Protein AF-A0A8D9ATT3-F1 (afdb_monomer_lite)

pLDDT: mean 71.65, std 16.31, range [31.33, 91.38]

Radius of gyration: 16.21 Å; chains: 1; bounding box: 39×31×44 Å

Sequence (127 aa):
MPNVVEARVEVDNLTRRNGQWVPLGDQALIDFPVLDLEYLSDLTVGTYQVNLASSYIQDKLIRDNDEQFQIDENLEEPGFLRIRVYSRFRNATKHQVFIAYIAHDAENREDHDENVENSRILVGQYY

Secondary structure (DSSP, 8-state):
---HHHHHHHHHTTTTTTS-EEE-BTTS-TTS----HHHHHHHTTSHHHHHHHHHHHHHHHHHHSS---EEEEESSSTTEEEEEEE--SSS-PEEEEEEE---TTTTS--------S---B------

Structure (mmCIF, N/CA/C/O backbone):
data_AF-A0A8D9ATT3-F1
#
_entry.id   AF-A0A8D9ATT3-F1
#
loop_
_atom_site.group_PDB
_atom_site.id
_atom_site.type_symbol
_atom_site.label_atom_id
_atom_site.label_alt_id
_atom_site.label_comp_id
_atom_site.label_asym_id
_atom_site.label_entity_id
_atom_site.label_seq_id
_atom_site.pdbx_PDB_ins_code
_atom_site.Cartn_x
_atom_site.Cartn_y
_atom_site.Cartn_z
_atom_site.occupancy
_atom_site.B_iso_or_equiv
_atom_site.auth_seq_id
_atom_site.auth_comp_id
_atom_site.auth_asym_id
_atom_site.auth_atom_id
_atom_site.pdbx_PDB_model_num
ATOM 1 N N . MET A 1 1 ? 18.818 -4.061 8.400 1.00 52.69 1 MET A N 1
ATOM 2 C CA . MET A 1 1 ? 19.190 -3.685 7.020 1.00 52.69 1 MET A CA 1
ATOM 3 C C . MET A 1 1 ? 18.528 -2.352 6.702 1.00 52.69 1 MET A C 1
ATOM 5 O O . MET A 1 1 ? 17.463 -2.118 7.264 1.00 52.69 1 MET A O 1
ATOM 9 N N . PRO A 1 2 ? 19.144 -1.468 5.902 1.00 78.44 2 PRO A N 1
ATOM 10 C CA . PRO A 1 2 ? 18.505 -0.220 5.493 1.00 78.44 2 PRO A CA 1
ATOM 11 C C . PRO A 1 2 ? 17.279 -0.506 4.614 1.00 78.44 2 PRO A C 1
ATOM 13 O O . PRO A 1 2 ? 17.293 -1.447 3.821 1.00 78.44 2 PRO A O 1
ATOM 16 N N . ASN A 1 3 ? 16.222 0.290 4.772 1.00 86.31 3 ASN A N 1
ATOM 17 C CA . ASN A 1 3 ? 15.022 0.203 3.948 1.00 86.31 3 ASN A CA 1
ATOM 18 C C . ASN A 1 3 ? 15.307 0.816 2.569 1.00 86.31 3 ASN A C 1
ATOM 20 O O . ASN A 1 3 ? 15.252 2.029 2.381 1.00 86.31 3 ASN A O 1
ATOM 24 N N . VAL A 1 4 ? 15.668 -0.034 1.608 1.00 89.31 4 VAL A N 1
ATOM 25 C CA . VAL A 1 4 ? 16.050 0.398 0.254 1.00 89.31 4 VAL A CA 1
ATOM 26 C C . VAL A 1 4 ? 14.873 1.051 -0.479 1.00 89.31 4 VAL A C 1
ATOM 28 O O . VAL A 1 4 ? 15.070 2.021 -1.208 1.00 89.31 4 VAL A O 1
ATOM 31 N N . VAL A 1 5 ? 13.650 0.564 -0.240 1.00 88.69 5 VAL A N 1
ATOM 32 C CA . VAL A 1 5 ? 12.425 1.104 -0.849 1.00 88.69 5 VAL A CA 1
ATOM 33 C C . VAL A 1 5 ? 12.165 2.532 -0.378 1.00 88.69 5 VAL A C 1
ATOM 35 O O . VAL A 1 5 ? 11.871 3.405 -1.188 1.00 88.69 5 VAL A O 1
ATOM 38 N N . GLU A 1 6 ? 12.327 2.799 0.915 1.00 88.50 6 GLU A N 1
ATOM 39 C CA . GLU A 1 6 ? 12.177 4.147 1.474 1.00 88.50 6 GLU A CA 1
ATOM 40 C C . GLU A 1 6 ? 13.186 5.128 0.871 1.00 88.50 6 GLU A C 1
ATOM 42 O O . GLU A 1 6 ? 12.788 6.171 0.356 1.00 88.50 6 GLU A O 1
ATOM 47 N N . ALA A 1 7 ? 14.468 4.752 0.825 1.00 88.06 7 ALA A N 1
ATOM 48 C CA . ALA A 1 7 ? 15.501 5.588 0.215 1.00 88.06 7 ALA A CA 1
ATOM 49 C C . ALA A 1 7 ? 15.185 5.916 -1.257 1.00 88.06 7 ALA A C 1
ATOM 51 O O . ALA A 1 7 ? 15.373 7.049 -1.702 1.00 88.06 7 ALA A O 1
ATOM 52 N N . ARG A 1 8 ? 14.662 4.943 -2.013 1.00 87.31 8 ARG A N 1
ATOM 53 C CA . ARG A 1 8 ? 14.242 5.136 -3.408 1.00 87.31 8 ARG A CA 1
ATOM 54 C C . ARG A 1 8 ? 13.089 6.132 -3.523 1.00 87.31 8 ARG A C 1
ATOM 56 O O . ARG A 1 8 ? 13.168 7.077 -4.305 1.00 87.31 8 ARG A O 1
ATOM 63 N N . VAL A 1 9 ? 12.045 5.946 -2.717 1.00 87.56 9 VAL A N 1
ATOM 64 C CA . VAL A 1 9 ? 10.857 6.813 -2.696 1.00 87.56 9 VAL A CA 1
ATOM 65 C C . VAL A 1 9 ? 11.226 8.268 -2.403 1.00 87.56 9 VAL A C 1
ATOM 67 O O . VAL A 1 9 ? 10.646 9.176 -3.007 1.00 87.56 9 VAL A O 1
ATOM 70 N N . GLU A 1 10 ? 12.189 8.494 -1.510 1.00 88.19 10 GLU A N 1
ATOM 71 C CA . GLU A 1 10 ? 12.687 9.828 -1.169 1.00 88.19 10 GLU A CA 1
ATOM 72 C C . GLU A 1 10 ? 13.475 10.475 -2.313 1.00 88.19 10 GLU A C 1
ATOM 74 O O . GLU A 1 10 ? 13.181 11.613 -2.684 1.00 88.19 10 GLU A O 1
ATOM 79 N N . VAL A 1 11 ? 14.438 9.754 -2.899 1.00 87.81 11 VAL A N 1
ATOM 80 C CA . VAL A 1 11 ? 15.300 10.270 -3.981 1.00 87.81 11 VAL A CA 1
ATOM 81 C C . VAL A 1 11 ? 14.474 10.687 -5.201 1.00 87.81 11 VAL A C 1
ATOM 83 O O . VAL A 1 11 ? 14.677 11.768 -5.757 1.00 87.81 11 VAL A O 1
ATOM 86 N N . ASP A 1 12 ? 13.493 9.872 -5.576 1.00 84.62 12 ASP A N 1
ATOM 87 C CA . ASP A 1 12 ? 12.690 10.085 -6.783 1.00 84.62 12 ASP A CA 1
ATOM 88 C C . ASP A 1 12 ? 11.402 10.891 -6.540 1.00 84.62 12 ASP A C 1
ATOM 90 O O . ASP A 1 12 ? 10.678 11.237 -7.479 1.00 84.62 12 ASP A O 1
ATOM 94 N N . ASN A 1 13 ? 11.098 11.226 -5.282 1.00 83.81 13 ASN A N 1
ATOM 95 C CA . ASN A 1 13 ? 9.871 11.919 -4.877 1.00 83.81 13 ASN A CA 1
ATOM 96 C C . ASN A 1 13 ? 8.574 11.185 -5.298 1.00 83.81 13 ASN A C 1
ATOM 98 O O . ASN A 1 13 ? 7.591 11.809 -5.720 1.00 83.81 13 ASN A O 1
ATOM 102 N N . LEU A 1 14 ? 8.544 9.856 -5.140 1.00 84.12 14 LEU A N 1
ATOM 103 C CA . LEU A 1 14 ? 7.451 8.975 -5.606 1.00 84.12 14 LEU A CA 1
ATOM 104 C C . LEU A 1 14 ? 6.159 9.086 -4.786 1.00 84.12 14 LEU A C 1
ATOM 106 O O . LEU A 1 14 ? 5.103 8.607 -5.203 1.00 84.12 14 LEU A O 1
ATOM 110 N N . THR A 1 15 ? 6.212 9.780 -3.649 1.00 79.06 15 THR A N 1
ATOM 111 C CA . THR A 1 15 ? 5.023 10.177 -2.878 1.00 79.06 15 THR A CA 1
ATOM 112 C C . THR A 1 15 ? 4.135 11.174 -3.631 1.00 79.06 15 THR A C 1
ATOM 114 O O . THR A 1 15 ? 2.937 11.288 -3.352 1.00 79.06 15 THR A O 1
ATOM 117 N N . ARG A 1 16 ? 4.706 11.896 -4.606 1.00 73.50 16 ARG A N 1
ATOM 118 C CA . ARG A 1 16 ? 4.047 12.954 -5.386 1.00 73.50 16 ARG A CA 1
ATOM 119 C C . ARG A 1 16 ? 3.721 12.487 -6.813 1.00 73.50 16 ARG A C 1
ATOM 121 O O . ARG A 1 16 ? 3.724 11.301 -7.120 1.00 73.50 16 ARG A O 1
ATOM 128 N N . ARG A 1 17 ? 3.410 13.440 -7.700 1.00 63.75 17 ARG A N 1
ATOM 129 C CA . ARG A 1 17 ? 2.976 13.218 -9.096 1.00 63.75 17 ARG A CA 1
ATOM 130 C C . ARG A 1 17 ? 4.033 12.595 -10.022 1.00 63.75 17 ARG A C 1
ATOM 132 O O . ARG A 1 17 ? 3.722 12.378 -11.184 1.00 63.75 17 ARG A O 1
ATOM 139 N N . ASN A 1 18 ? 5.250 12.346 -9.540 1.00 64.62 18 ASN A N 1
ATOM 140 C CA . ASN A 1 18 ? 6.353 11.886 -10.385 1.00 64.62 18 ASN A CA 1
ATOM 141 C C . ASN A 1 18 ? 6.287 10.392 -10.709 1.00 64.62 18 ASN A C 1
ATOM 143 O O . ASN A 1 18 ? 6.838 9.983 -11.722 1.00 64.62 18 ASN A O 1
ATOM 147 N N . GLY A 1 19 ? 5.622 9.582 -9.882 1.00 69.25 19 GLY A N 1
ATOM 148 C CA . GLY A 1 19 ? 5.411 8.180 -10.227 1.00 69.25 19 GLY A CA 1
ATOM 149 C C . GLY A 1 19 ? 4.263 8.047 -11.224 1.00 69.25 19 GLY A C 1
ATOM 150 O O . GLY A 1 19 ? 3.178 8.596 -11.006 1.00 69.25 19 GLY A O 1
ATOM 151 N N . GLN A 1 20 ? 4.513 7.340 -12.319 1.00 84.56 20 GLN A N 1
ATOM 152 C CA . GLN A 1 20 ? 3.470 6.892 -13.230 1.00 84.56 20 GLN A CA 1
ATOM 153 C C . GLN A 1 20 ? 2.840 5.641 -12.614 1.00 84.56 20 GLN A C 1
ATOM 155 O O . GLN A 1 20 ? 3.506 4.622 -12.469 1.00 84.56 20 GLN A O 1
ATOM 160 N N . TRP A 1 21 ? 1.586 5.753 -12.180 1.00 87.31 21 TRP A N 1
ATOM 161 C CA . TRP A 1 21 ? 0.899 4.721 -11.404 1.00 87.31 21 TRP A CA 1
ATOM 162 C C . TRP A 1 21 ? -0.365 4.269 -12.123 1.00 87.31 21 TRP A C 1
ATOM 164 O O . TRP A 1 21 ? -1.186 5.110 -12.499 1.00 87.31 21 TRP A O 1
ATOM 174 N N . VAL A 1 22 ? -0.541 2.958 -12.247 1.00 87.19 22 VAL A N 1
ATOM 175 C CA . VAL A 1 22 ? -1.732 2.330 -12.820 1.00 87.19 22 VAL A CA 1
ATOM 176 C C . VAL A 1 22 ? -2.502 1.620 -11.703 1.00 87.19 22 VAL A C 1
ATOM 178 O O . VAL A 1 22 ? -1.901 0.831 -10.973 1.00 87.19 22 VAL A O 1
ATOM 181 N N . PRO A 1 23 ? -3.810 1.885 -11.528 1.00 85.88 23 PRO A N 1
ATOM 182 C CA . PRO A 1 23 ? -4.623 1.169 -10.549 1.00 85.88 23 PRO A CA 1
ATOM 183 C C . PRO A 1 23 ? -4.661 -0.330 -10.852 1.00 85.88 23 PRO A C 1
ATOM 185 O O . PRO A 1 23 ? -4.926 -0.725 -11.988 1.00 85.88 23 PRO A O 1
ATOM 188 N N . LEU A 1 24 ? -4.455 -1.160 -9.831 1.00 84.25 24 LEU A N 1
ATOM 189 C CA . LEU A 1 24 ? -4.565 -2.610 -9.960 1.00 84.25 24 LEU A CA 1
ATOM 190 C C . LEU A 1 24 ? -5.997 -3.090 -9.698 1.00 84.25 24 LEU A C 1
ATOM 192 O O . LEU A 1 24 ? -6.678 -2.609 -8.791 1.00 84.25 24 LEU A O 1
ATOM 196 N N . GLY A 1 25 ? -6.446 -4.055 -10.505 1.00 75.62 25 GLY A N 1
ATOM 197 C CA . GLY A 1 25 ? -7.704 -4.780 -10.305 1.00 75.62 25 GLY A CA 1
ATOM 198 C C . GLY A 1 25 ? -7.521 -6.086 -9.523 1.00 75.62 25 GLY A C 1
ATOM 199 O O . GLY A 1 25 ? -6.397 -6.517 -9.265 1.00 75.62 25 GLY A O 1
ATOM 200 N N . ASP A 1 26 ? -8.634 -6.748 -9.200 1.00 65.75 26 ASP A N 1
ATOM 201 C CA . ASP A 1 26 ? -8.710 -7.912 -8.296 1.00 65.75 26 ASP A CA 1
ATOM 202 C C . ASP A 1 26 ? -7.816 -9.105 -8.673 1.00 65.75 26 ASP A C 1
ATOM 204 O O . ASP A 1 26 ? -7.485 -9.923 -7.819 1.00 65.75 26 ASP A O 1
ATOM 208 N N . GLN A 1 27 ? -7.427 -9.221 -9.944 1.00 67.88 27 GLN A N 1
ATOM 209 C CA . GLN A 1 27 ? -6.648 -10.348 -10.470 1.00 67.88 27 GLN A CA 1
ATOM 210 C C . GLN A 1 27 ? -5.224 -9.964 -10.878 1.00 67.88 27 GLN A C 1
ATOM 212 O O . GLN A 1 27 ? -4.554 -10.739 -11.547 1.00 67.88 27 GLN A O 1
ATOM 217 N N . ALA A 1 28 ? -4.749 -8.773 -10.513 1.00 72.88 28 ALA A N 1
ATOM 218 C CA . ALA A 1 28 ? -3.427 -8.329 -10.949 1.00 72.88 28 ALA A CA 1
ATOM 219 C C . ALA A 1 28 ? -2.274 -8.847 -10.064 1.00 72.88 28 ALA A C 1
ATOM 221 O O . ALA A 1 28 ? -1.129 -8.861 -10.502 1.00 72.88 28 ALA A O 1
ATOM 222 N N . LEU A 1 29 ? -2.578 -9.300 -8.839 1.00 76.56 29 LEU A N 1
ATOM 223 C CA . LEU A 1 29 ? -1.613 -9.752 -7.823 1.00 76.56 29 LEU A CA 1
ATOM 224 C C . LEU A 1 29 ? -1.812 -11.235 -7.459 1.00 76.56 29 LEU A C 1
ATOM 226 O O . LEU A 1 29 ? -1.968 -11.580 -6.289 1.00 76.56 29 LEU A O 1
ATOM 230 N N . ILE A 1 30 ? -1.872 -12.112 -8.464 1.00 76.88 30 ILE A N 1
ATOM 231 C CA . ILE A 1 30 ? -2.177 -13.548 -8.280 1.00 76.88 30 ILE A CA 1
ATOM 232 C C . ILE A 1 30 ? -1.087 -14.269 -7.474 1.00 76.88 30 ILE A C 1
ATOM 234 O O . ILE A 1 30 ? -1.375 -15.215 -6.743 1.00 76.88 30 ILE A O 1
ATOM 238 N N . ASP A 1 31 ? 0.155 -13.819 -7.597 1.00 82.31 31 ASP A N 1
ATOM 239 C CA . ASP A 1 31 ? 1.347 -14.411 -6.994 1.00 82.31 31 ASP A CA 1
ATOM 240 C C . ASP A 1 31 ? 1.841 -13.656 -5.751 1.00 82.31 31 ASP A C 1
ATOM 242 O O . ASP A 1 31 ? 2.876 -14.007 -5.180 1.00 82.31 31 ASP A O 1
ATOM 246 N N . PHE A 1 32 ? 1.105 -12.634 -5.301 1.00 82.12 32 PHE A N 1
ATOM 247 C CA . PHE A 1 32 ? 1.474 -11.898 -4.101 1.00 82.12 32 PHE A CA 1
ATOM 248 C C . PHE A 1 32 ? 1.400 -12.822 -2.874 1.00 82.12 32 PHE A C 1
ATOM 250 O O . PHE A 1 32 ? 0.411 -13.543 -2.700 1.00 82.12 32 PHE A O 1
ATOM 257 N N . PRO A 1 33 ? 2.425 -12.826 -2.002 1.00 80.00 33 PRO A N 1
ATOM 258 C CA . PRO A 1 33 ? 2.524 -13.803 -0.929 1.00 80.00 33 PRO A CA 1
ATOM 259 C C . PRO A 1 33 ? 1.348 -13.689 0.043 1.00 80.00 33 PRO A C 1
ATOM 261 O O . PRO A 1 33 ? 1.114 -12.646 0.658 1.00 80.00 33 PRO A O 1
ATOM 264 N N . VAL A 1 34 ? 0.636 -14.801 0.222 1.00 81.50 34 VAL A N 1
ATOM 265 C CA . VAL A 1 34 ? -0.392 -14.934 1.255 1.00 81.50 34 VAL A CA 1
ATOM 266 C C . VAL A 1 34 ? 0.290 -15.339 2.554 1.00 81.50 34 VAL A C 1
ATOM 268 O O . VAL A 1 34 ? 0.877 -16.416 2.653 1.00 81.50 34 VAL A O 1
ATOM 271 N N . LEU A 1 35 ? 0.216 -14.460 3.549 1.00 84.81 35 LEU A N 1
ATOM 272 C CA . LEU A 1 35 ? 0.741 -14.715 4.886 1.00 84.81 35 LEU A CA 1
ATOM 273 C C . LEU A 1 35 ? -0.334 -15.386 5.742 1.00 84.81 35 LEU A C 1
ATOM 275 O O . LEU A 1 35 ? -1.498 -14.976 5.716 1.00 84.81 35 LEU A O 1
ATOM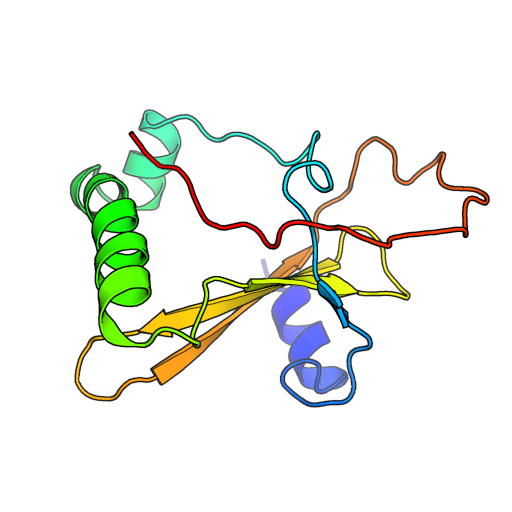 279 N N . ASP A 1 36 ? 0.050 -16.407 6.505 1.00 87.69 36 ASP A N 1
ATOM 280 C CA . ASP A 1 36 ? -0.865 -17.039 7.448 1.00 87.69 36 ASP A CA 1
ATOM 281 C C . ASP A 1 36 ? -1.132 -16.143 8.673 1.00 87.69 36 ASP A C 1
ATOM 283 O O . ASP A 1 36 ? -0.425 -15.173 8.966 1.00 87.69 36 ASP A O 1
ATOM 287 N N . LEU A 1 37 ? -2.219 -16.449 9.384 1.00 83.44 37 LEU A N 1
ATOM 288 C CA . LEU A 1 37 ? -2.657 -15.651 10.527 1.00 83.44 37 LEU A CA 1
ATOM 289 C C . LEU A 1 37 ? -1.669 -15.713 11.701 1.00 83.44 37 LEU A C 1
ATOM 291 O O . LEU A 1 37 ? -1.595 -14.759 12.474 1.00 83.44 37 LEU A O 1
ATOM 295 N N . GLU A 1 38 ? -0.938 -16.818 11.848 1.00 86.38 38 GLU A N 1
ATOM 296 C CA . GLU A 1 38 ? 0.052 -17.009 12.911 1.00 86.38 38 GLU A CA 1
ATOM 297 C C . GLU A 1 38 ? 1.230 -16.052 12.707 1.00 86.38 38 GLU A C 1
ATOM 299 O O . GLU A 1 38 ? 1.527 -15.240 13.583 1.00 86.38 38 GLU A O 1
ATOM 304 N N . TYR A 1 39 ? 1.789 -16.027 11.499 1.00 86.62 39 TYR A N 1
ATOM 305 C CA . TYR A 1 39 ? 2.836 -15.105 11.089 1.00 86.62 39 TYR A CA 1
ATOM 306 C C . TYR A 1 39 ? 2.395 -13.645 11.210 1.00 86.62 39 TYR A C 1
ATOM 308 O O . TYR A 1 39 ? 3.127 -12.811 11.745 1.00 86.62 39 TYR A O 1
ATOM 316 N N . LEU A 1 40 ? 1.184 -13.320 10.742 1.00 84.31 40 LEU A N 1
ATOM 317 C CA . LEU A 1 40 ? 0.638 -11.969 10.876 1.00 84.31 40 LEU A CA 1
ATOM 318 C C . LEU A 1 40 ? 0.468 -11.574 12.345 1.00 84.31 40 LEU A C 1
ATOM 320 O O . LEU A 1 40 ? 0.805 -10.451 12.706 1.00 84.31 40 LEU A O 1
ATOM 324 N N . SER A 1 41 ? -0.012 -12.483 13.196 1.00 85.00 41 SER A N 1
ATOM 325 C CA . SER A 1 41 ? -0.141 -12.249 14.635 1.00 85.00 41 SER A CA 1
ATOM 326 C C . SER A 1 41 ? 1.210 -11.969 15.281 1.00 85.00 41 SER A C 1
ATOM 328 O O . SER A 1 41 ? 1.328 -11.008 16.041 1.00 85.00 41 SER A O 1
ATOM 330 N N . ASP A 1 42 ? 2.227 -12.768 14.977 1.00 85.44 42 ASP A N 1
ATOM 331 C CA . ASP A 1 42 ? 3.575 -12.568 15.506 1.00 85.44 42 ASP A CA 1
ATOM 332 C C . ASP A 1 42 ? 4.158 -11.228 15.044 1.00 85.44 42 ASP A C 1
ATOM 334 O O . ASP A 1 42 ? 4.716 -10.477 15.849 1.00 85.44 42 ASP A O 1
ATOM 338 N N . LEU A 1 43 ? 3.947 -10.874 13.772 1.00 85.3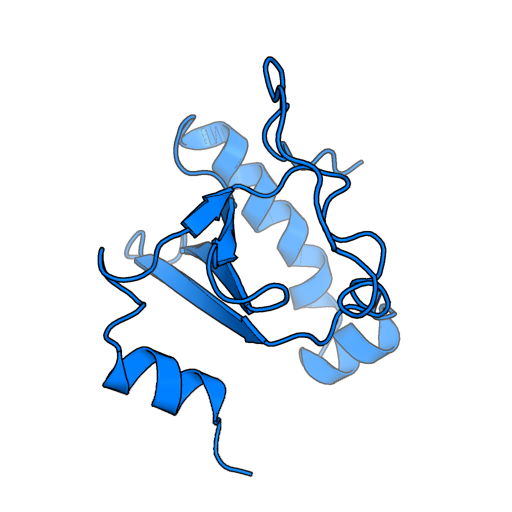1 43 LEU A N 1
ATOM 339 C CA . LEU A 1 43 ? 4.386 -9.605 13.199 1.00 85.31 43 LEU A CA 1
ATOM 340 C C . LEU A 1 43 ? 3.675 -8.396 13.831 1.00 85.31 43 LEU A C 1
ATOM 342 O O . LEU A 1 43 ? 4.307 -7.366 14.070 1.00 85.31 43 LEU A O 1
ATOM 346 N N . THR A 1 44 ? 2.372 -8.499 14.111 1.00 81.31 44 THR A N 1
ATOM 347 C CA . THR A 1 44 ? 1.560 -7.398 14.660 1.00 81.31 44 THR A CA 1
ATOM 348 C C . THR A 1 44 ? 1.454 -7.399 16.185 1.00 81.31 44 THR A C 1
ATOM 350 O O . THR A 1 44 ? 0.684 -6.611 16.737 1.00 81.31 44 THR A O 1
ATOM 353 N N . VAL A 1 45 ? 2.213 -8.256 16.879 1.00 83.12 45 VAL A N 1
ATOM 354 C CA . VAL A 1 45 ? 2.175 -8.416 18.346 1.00 83.12 45 VAL A CA 1
ATOM 355 C C . VAL A 1 45 ? 0.757 -8.766 18.844 1.00 83.12 45 VAL A C 1
ATOM 357 O O . VAL A 1 45 ? 0.272 -8.267 19.861 1.00 83.12 45 VAL A O 1
ATOM 360 N N . GLY A 1 46 ? 0.066 -9.627 18.094 1.00 81.12 46 GLY A N 1
ATOM 361 C CA . GLY A 1 46 ? -1.232 -10.207 18.426 1.00 81.12 46 GLY A CA 1
ATOM 362 C C . GLY A 1 46 ? -2.291 -10.061 17.329 1.00 81.12 46 GLY A C 1
ATOM 363 O O . GLY A 1 46 ? -2.330 -9.086 16.576 1.00 81.12 46 GLY A O 1
ATOM 364 N N . THR A 1 47 ? -3.232 -11.006 17.308 1.00 81.25 47 THR A N 1
ATOM 365 C CA . THR A 1 47 ? -4.337 -11.096 16.332 1.00 81.25 47 THR A CA 1
ATOM 366 C C . THR A 1 47 ? -5.352 -9.959 16.414 1.00 81.25 47 THR A C 1
ATOM 368 O O . THR A 1 47 ? -6.123 -9.758 15.479 1.00 81.25 47 THR A O 1
ATOM 371 N N . TYR A 1 48 ? -5.373 -9.194 17.511 1.00 82.62 48 TYR A N 1
ATOM 372 C CA . TYR A 1 48 ? -6.327 -8.097 17.683 1.00 82.62 48 TYR A CA 1
ATOM 373 C C . TYR A 1 48 ? -6.215 -7.060 16.559 1.00 82.62 48 TYR A C 1
ATOM 375 O O . TYR A 1 48 ? -7.232 -6.637 16.016 1.00 82.62 48 TYR A O 1
ATOM 383 N N . GLN A 1 49 ? -4.989 -6.688 16.176 1.00 78.19 49 GLN A N 1
ATOM 384 C CA . GLN A 1 49 ? -4.768 -5.717 15.101 1.00 78.19 49 GLN A CA 1
ATOM 385 C C . GLN A 1 49 ? -5.192 -6.275 13.738 1.00 78.19 49 GLN A C 1
ATOM 387 O O . GLN A 1 49 ? -5.823 -5.562 12.960 1.00 78.19 49 GLN A O 1
ATOM 392 N N . VAL A 1 50 ? -4.921 -7.560 13.486 1.00 79.94 50 VAL A N 1
ATOM 393 C CA . VAL A 1 50 ? -5.323 -8.252 12.251 1.00 79.94 50 VAL A CA 1
ATOM 394 C C . VAL A 1 50 ? -6.845 -8.304 12.127 1.00 79.94 50 VAL A C 1
ATOM 396 O O . VAL A 1 50 ? -7.398 -7.912 11.106 1.00 79.94 50 VAL A O 1
ATOM 399 N N . ASN A 1 51 ? -7.541 -8.692 13.197 1.00 81.12 51 ASN A N 1
ATOM 400 C CA . ASN A 1 51 ? -9.004 -8.764 13.214 1.00 81.12 51 ASN A CA 1
ATOM 401 C C . ASN A 1 51 ? -9.660 -7.386 13.044 1.00 81.12 51 ASN A C 1
ATOM 403 O O . ASN A 1 51 ? -10.740 -7.267 12.466 1.00 81.12 51 ASN A O 1
ATOM 407 N N . LEU A 1 52 ? -9.015 -6.326 13.536 1.00 78.56 52 LEU A N 1
ATOM 408 C CA . LEU A 1 52 ? -9.521 -4.964 13.413 1.00 78.56 52 LEU A CA 1
ATOM 409 C C . LEU A 1 52 ? -9.309 -4.383 12.003 1.00 78.56 52 LEU A C 1
ATOM 411 O O . LEU A 1 52 ? -10.060 -3.488 11.609 1.00 78.56 52 LEU A O 1
ATOM 415 N N . ALA A 1 53 ? -8.349 -4.904 11.228 1.00 75.94 53 ALA A N 1
ATOM 416 C CA . ALA A 1 53 ? -8.013 -4.445 9.877 1.00 75.94 53 ALA A CA 1
ATOM 417 C C . ALA A 1 53 ? -9.242 -4.336 8.958 1.00 75.94 53 ALA A C 1
ATOM 419 O O . ALA A 1 53 ? -9.481 -3.274 8.382 1.00 75.94 53 ALA A O 1
ATOM 420 N N . SER A 1 54 ? -10.078 -5.377 8.895 1.00 72.44 54 SER A N 1
ATOM 421 C CA . SER A 1 54 ? -11.277 -5.391 8.043 1.00 72.44 54 SER A CA 1
ATOM 422 C C . SER A 1 54 ? -12.270 -4.286 8.410 1.00 72.44 54 SER A C 1
ATOM 424 O O . SER A 1 54 ? -12.802 -3.613 7.529 1.00 72.44 54 SER A O 1
ATOM 426 N N . SER A 1 55 ? -12.468 -4.025 9.707 1.00 69.81 55 SER A N 1
ATOM 427 C CA . SER A 1 55 ? -13.358 -2.948 10.166 1.00 69.81 55 SER A CA 1
ATOM 428 C C . SER A 1 55 ? -12.868 -1.557 9.754 1.00 69.81 55 SER A C 1
ATOM 430 O O . SER A 1 55 ? -13.680 -0.689 9.443 1.00 69.81 55 SER A O 1
ATOM 432 N N . TYR A 1 56 ? -11.547 -1.338 9.684 1.00 67.31 56 TYR A N 1
ATOM 433 C CA . TYR A 1 56 ? -10.985 -0.069 9.215 1.00 67.31 56 TYR A CA 1
ATOM 434 C C . TYR A 1 56 ? -11.264 0.170 7.729 1.00 67.31 56 TYR A C 1
ATOM 436 O O . TYR A 1 56 ? -11.472 1.316 7.329 1.00 67.31 56 TYR A O 1
ATOM 444 N N . ILE A 1 57 ? -11.289 -0.901 6.935 1.00 67.31 57 ILE A N 1
ATOM 445 C CA . ILE A 1 57 ? -11.591 -0.855 5.502 1.00 67.31 57 ILE A CA 1
ATOM 446 C C . ILE A 1 57 ? -13.100 -0.634 5.289 1.00 67.31 57 ILE A C 1
ATOM 448 O O . ILE A 1 57 ? -13.496 0.273 4.555 1.00 67.31 57 ILE A O 1
ATOM 452 N N . GLN A 1 58 ? -13.950 -1.403 5.980 1.00 64.62 58 GLN A N 1
ATOM 453 C CA . GLN A 1 58 ? -15.413 -1.356 5.840 1.00 64.62 58 GLN A CA 1
ATOM 454 C C . GLN A 1 58 ? -16.037 -0.042 6.338 1.00 64.62 58 GLN A C 1
ATOM 456 O O . GLN A 1 58 ? -16.847 0.558 5.630 1.00 64.62 58 GLN A O 1
ATOM 461 N N . ASP A 1 59 ? -15.638 0.457 7.515 1.00 58.78 59 ASP A N 1
ATO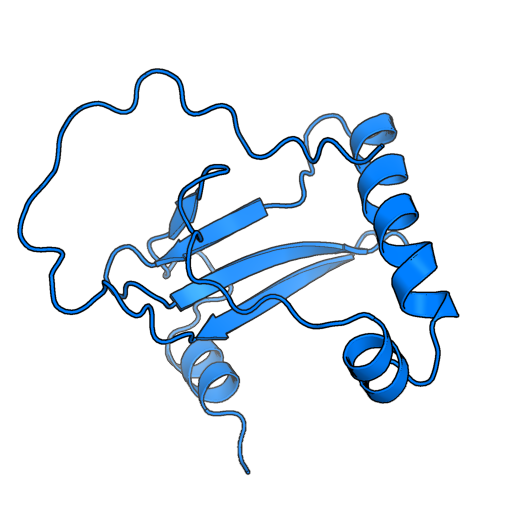M 462 C CA . ASP A 1 59 ? -16.172 1.713 8.072 1.00 58.78 59 ASP A CA 1
ATOM 463 C C . ASP A 1 59 ? -15.935 2.913 7.138 1.00 58.78 59 ASP A C 1
ATOM 465 O O . ASP A 1 59 ? -16.681 3.897 7.169 1.00 58.78 59 ASP A O 1
ATOM 469 N N . LYS A 1 60 ? -14.877 2.849 6.321 1.00 59.59 60 LYS A N 1
ATOM 470 C CA . LYS A 1 60 ? -14.482 3.906 5.389 1.00 59.59 60 LYS A CA 1
ATOM 471 C C . LYS A 1 60 ? -15.253 3.862 4.072 1.00 59.59 60 LYS A C 1
ATOM 473 O O . LYS A 1 60 ? -15.724 4.913 3.638 1.00 59.59 60 LYS A O 1
ATOM 478 N N . LEU A 1 61 ? -15.471 2.667 3.515 1.00 59.56 61 LEU A N 1
ATOM 479 C CA . LEU A 1 61 ? -16.354 2.444 2.359 1.00 59.56 61 LEU A CA 1
ATOM 480 C C . LEU A 1 61 ? -17.758 3.028 2.586 1.00 59.56 61 LEU A C 1
ATOM 482 O O . LEU A 1 61 ? -18.340 3.612 1.678 1.00 59.56 61 LEU A O 1
ATOM 486 N N . ILE A 1 62 ? -18.278 2.919 3.812 1.00 57.41 62 ILE A N 1
ATOM 487 C CA . ILE A 1 62 ? -19.638 3.356 4.161 1.00 57.41 62 ILE A CA 1
ATOM 488 C C . ILE A 1 62 ? -19.756 4.885 4.319 1.00 57.41 62 ILE A C 1
ATOM 490 O O . ILE A 1 62 ? -20.830 5.436 4.084 1.00 57.41 62 ILE A O 1
ATOM 494 N N . ARG A 1 63 ? -18.693 5.588 4.744 1.00 56.34 63 ARG A N 1
ATOM 495 C CA . ARG A 1 63 ? -18.777 7.014 5.126 1.00 56.34 63 ARG A CA 1
ATOM 496 C C . ARG A 1 63 ? -18.408 8.003 4.026 1.00 56.34 63 ARG A C 1
ATOM 498 O O . ARG A 1 63 ? -19.054 9.043 3.959 1.00 56.34 63 ARG A O 1
ATOM 505 N N . ASP A 1 64 ? -17.387 7.711 3.220 1.00 57.16 64 ASP A N 1
ATOM 506 C CA . ASP A 1 64 ? -16.759 8.743 2.378 1.00 57.16 64 ASP A CA 1
ATOM 507 C C . ASP A 1 64 ? -17.012 8.593 0.869 1.00 57.16 64 ASP A C 1
ATOM 509 O O . ASP A 1 64 ? -16.634 9.502 0.144 1.00 57.16 64 ASP A O 1
ATOM 513 N N . ASN A 1 65 ? -17.662 7.520 0.389 1.00 55.00 65 ASN A N 1
ATOM 514 C CA . ASN A 1 65 ? -18.052 7.234 -1.017 1.00 55.00 65 ASN A CA 1
ATOM 515 C C . ASN A 1 65 ? -16.955 7.360 -2.116 1.00 55.00 65 ASN A C 1
ATOM 517 O O . ASN A 1 65 ? -17.167 6.893 -3.228 1.00 55.00 65 ASN A O 1
ATOM 521 N N . ASP A 1 66 ? -15.780 7.919 -1.808 1.00 52.50 66 ASP A N 1
ATOM 522 C CA . ASP A 1 66 ? -14.719 8.299 -2.748 1.00 52.50 66 ASP A CA 1
ATOM 523 C C . ASP A 1 66 ? -13.305 7.904 -2.268 1.00 52.50 66 ASP A C 1
ATOM 525 O O . ASP A 1 66 ? -12.424 7.636 -3.087 1.00 52.50 66 ASP A O 1
ATOM 529 N N . GLU A 1 67 ? -13.036 7.824 -0.957 1.00 55.72 67 GLU A N 1
ATOM 530 C CA . GLU A 1 67 ? -11.672 7.590 -0.443 1.00 55.72 67 GLU A CA 1
ATOM 531 C C . GLU A 1 67 ? -11.391 6.103 -0.183 1.00 55.72 67 GLU A C 1
ATOM 533 O O . GLU A 1 67 ? -11.401 5.606 0.944 1.00 55.72 67 GLU A O 1
ATOM 538 N N . GLN A 1 68 ? -11.163 5.394 -1.285 1.00 60.81 68 GLN A N 1
ATOM 539 C CA . GLN A 1 68 ? -10.957 3.949 -1.334 1.00 60.81 68 GLN A CA 1
ATOM 540 C C . GLN A 1 68 ? -9.555 3.541 -0.848 1.00 60.81 68 GLN A C 1
ATOM 542 O O . GLN A 1 68 ? -8.575 4.277 -1.001 1.00 60.81 68 GLN A O 1
ATOM 547 N N . PHE A 1 69 ? -9.457 2.325 -0.306 1.00 72.69 69 PHE A N 1
ATOM 548 C CA . PHE A 1 69 ? -8.204 1.574 -0.279 1.00 72.69 69 PHE A CA 1
ATOM 549 C C . PHE A 1 69 ? -7.779 1.349 -1.736 1.00 72.69 69 PHE A C 1
ATOM 551 O O . PHE A 1 69 ? -8.489 0.682 -2.484 1.00 72.69 69 PHE A O 1
ATOM 558 N N . GLN A 1 70 ? -6.681 1.978 -2.158 1.00 79.19 70 GLN A N 1
ATOM 559 C CA . GLN A 1 70 ? -6.214 1.937 -3.547 1.00 79.19 70 GLN A CA 1
ATOM 560 C C . GLN A 1 70 ? -4.824 1.324 -3.600 1.00 79.19 70 GLN A C 1
ATOM 562 O O . GLN A 1 70 ? -3.927 1.754 -2.869 1.00 79.19 70 GLN A O 1
ATOM 567 N N . ILE A 1 71 ? -4.675 0.340 -4.480 1.00 86.06 71 ILE A N 1
ATOM 568 C CA . ILE A 1 71 ? -3.399 -0.269 -4.825 1.00 86.06 71 ILE A CA 1
ATOM 569 C C . ILE A 1 71 ? -3.093 0.138 -6.262 1.00 86.06 71 ILE A C 1
ATOM 571 O O . ILE A 1 71 ? -3.902 -0.089 -7.160 1.00 86.06 71 ILE A O 1
ATOM 575 N N . ASP A 1 72 ? -1.929 0.742 -6.458 1.00 88.69 72 ASP A N 1
ATOM 576 C CA . ASP A 1 72 ? -1.412 1.092 -7.771 1.00 88.69 72 ASP A CA 1
ATOM 577 C C . ASP A 1 72 ? -0.069 0.382 -8.001 1.00 88.69 72 ASP A C 1
ATOM 579 O O . ASP A 1 72 ? 0.706 0.221 -7.057 1.00 88.69 72 ASP A O 1
ATOM 583 N N . GLU A 1 73 ? 0.229 0.006 -9.239 1.00 89.25 73 GLU A N 1
ATOM 584 C CA . GLU A 1 73 ? 1.546 -0.476 -9.675 1.00 89.25 73 GLU A CA 1
ATOM 585 C C . GLU A 1 73 ? 2.237 0.594 -10.514 1.00 89.25 73 GLU A C 1
ATOM 587 O O . GLU A 1 73 ? 1.585 1.408 -11.176 1.00 89.25 73 GLU A O 1
ATOM 592 N N . ASN A 1 74 ? 3.561 0.644 -10.441 1.00 88.62 74 ASN A N 1
ATOM 593 C CA . ASN A 1 74 ? 4.339 1.541 -11.273 1.00 88.62 74 ASN A CA 1
ATOM 594 C C . ASN A 1 74 ? 4.316 1.060 -12.729 1.00 88.62 74 ASN A C 1
ATOM 596 O O . ASN A 1 74 ? 4.505 -0.121 -12.999 1.00 88.62 74 ASN A O 1
ATOM 600 N N . LEU A 1 75 ? 4.109 1.984 -13.667 1.00 84.12 75 LEU A N 1
ATOM 601 C CA . LEU A 1 75 ? 4.068 1.655 -15.092 1.00 84.12 75 LEU A CA 1
ATOM 602 C C . LEU A 1 75 ? 5.422 1.154 -15.623 1.00 84.12 75 LEU A C 1
ATOM 604 O O . LEU A 1 75 ? 5.463 0.304 -16.505 1.00 84.12 75 LEU A O 1
ATOM 608 N N . GLU A 1 76 ? 6.522 1.701 -15.110 1.00 83.56 76 GLU A N 1
ATOM 609 C CA . GLU A 1 76 ? 7.880 1.403 -15.576 1.00 83.56 76 GLU A CA 1
ATOM 610 C C . GLU A 1 76 ? 8.494 0.196 -14.852 1.00 83.56 76 GLU A C 1
ATOM 612 O O . GLU A 1 76 ? 9.432 -0.415 -15.360 1.00 83.56 76 GLU A O 1
ATOM 617 N N . GLU A 1 77 ? 7.976 -0.150 -13.670 1.00 83.88 77 GLU A N 1
ATOM 618 C CA . GLU A 1 77 ? 8.548 -1.174 -12.795 1.00 83.88 77 GLU A CA 1
ATOM 619 C C . GLU A 1 77 ? 7.457 -2.120 -12.267 1.00 83.88 77 GLU A C 1
ATOM 621 O O . GLU A 1 77 ? 6.867 -1.871 -11.206 1.00 83.88 77 GLU A O 1
ATOM 626 N N . PRO A 1 78 ? 7.194 -3.229 -12.986 1.00 83.19 78 PRO A N 1
ATOM 627 C CA . PRO A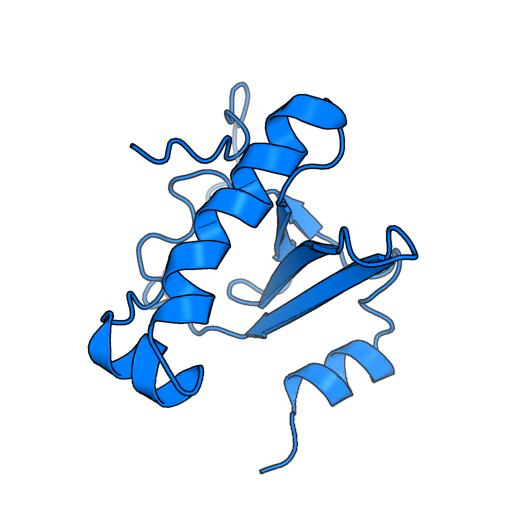 1 78 ? 6.346 -4.303 -12.490 1.00 83.19 78 PRO A CA 1
ATOM 628 C C . PRO A 1 78 ? 6.863 -4.808 -11.144 1.00 83.19 78 PRO A C 1
ATOM 630 O O . PRO A 1 78 ? 8.066 -4.983 -10.955 1.00 83.19 78 PRO A O 1
ATOM 633 N N . GLY A 1 79 ? 5.962 -5.048 -10.200 1.00 84.06 79 GLY A N 1
ATOM 634 C CA . GLY A 1 79 ? 6.340 -5.428 -8.845 1.00 84.06 79 GLY A CA 1
ATOM 635 C C . GLY A 1 79 ? 6.504 -4.252 -7.879 1.00 84.06 79 GLY A C 1
ATOM 636 O O . GLY A 1 79 ? 6.580 -4.462 -6.664 1.00 84.06 79 GLY A O 1
ATOM 637 N N . PHE A 1 80 ? 6.522 -3.007 -8.368 1.00 89.56 80 PHE A N 1
ATOM 638 C CA . PHE A 1 80 ? 6.602 -1.832 -7.506 1.00 89.56 80 PHE A CA 1
ATOM 639 C C . PHE A 1 80 ? 5.218 -1.249 -7.225 1.00 89.56 80 PHE A C 1
ATOM 641 O O . PHE A 1 80 ? 4.591 -0.610 -8.068 1.00 89.56 80 PHE A O 1
ATOM 648 N N . LEU A 1 81 ? 4.739 -1.466 -6.002 1.00 90.38 81 LEU A N 1
ATOM 649 C CA . LEU A 1 81 ? 3.391 -1.129 -5.569 1.00 90.38 81 LEU A CA 1
ATOM 650 C C . LEU A 1 81 ? 3.358 0.109 -4.685 1.00 90.38 81 LEU A C 1
ATOM 652 O O . LEU A 1 81 ? 4.210 0.315 -3.816 1.00 90.38 81 LEU A O 1
ATOM 656 N N . ARG A 1 82 ? 2.275 0.870 -4.829 1.00 90.81 82 ARG A N 1
ATOM 657 C CA . ARG A 1 82 ? 1.870 1.936 -3.921 1.00 90.81 82 ARG A CA 1
ATOM 658 C C . ARG A 1 82 ? 0.479 1.653 -3.380 1.00 90.81 82 ARG A C 1
ATOM 660 O O . ARG A 1 82 ? -0.498 1.622 -4.120 1.00 90.81 82 ARG A O 1
ATOM 667 N N . ILE A 1 83 ? 0.383 1.557 -2.062 1.00 87.69 83 ILE A N 1
ATOM 668 C CA . ILE A 1 83 ? -0.875 1.398 -1.340 1.00 87.69 83 ILE A CA 1
ATOM 669 C C . ILE A 1 83 ? -1.207 2.719 -0.658 1.00 87.69 83 ILE A C 1
ATOM 671 O O . ILE A 1 83 ? -0.398 3.280 0.084 1.00 87.69 83 ILE A O 1
ATOM 675 N N . ARG A 1 84 ? -2.415 3.223 -0.896 1.00 83.88 84 ARG A N 1
ATOM 676 C CA . ARG A 1 84 ? -2.933 4.437 -0.261 1.00 83.88 84 ARG A CA 1
ATOM 677 C C . ARG A 1 84 ? -3.965 4.057 0.789 1.00 83.88 84 ARG A C 1
ATOM 679 O O . ARG A 1 84 ? -5.023 3.522 0.466 1.00 83.88 84 ARG A O 1
ATOM 686 N N . VAL A 1 85 ? -3.640 4.344 2.049 1.00 78.12 85 VAL A N 1
ATOM 687 C CA . VAL A 1 85 ? -4.469 4.014 3.216 1.00 78.12 85 VAL A CA 1
ATOM 688 C C . VAL A 1 85 ? -4.847 5.288 3.953 1.00 78.12 85 VAL A C 1
ATOM 690 O O . VAL A 1 85 ? -4.012 6.148 4.219 1.00 78.12 85 VAL A O 1
ATOM 693 N N . TYR A 1 86 ? -6.113 5.402 4.327 1.00 73.38 86 TYR A N 1
ATOM 694 C CA . TYR A 1 86 ? -6.646 6.567 5.021 1.00 73.38 86 TYR A CA 1
ATOM 695 C C . TYR A 1 86 ? -6.827 6.269 6.506 1.00 73.38 86 TYR A C 1
ATOM 697 O O . TYR A 1 86 ? -7.654 5.444 6.889 1.00 73.38 86 TYR A O 1
ATOM 705 N N . SER A 1 87 ? -6.079 6.961 7.367 1.00 69.31 87 SER A N 1
ATOM 706 C CA . SER A 1 87 ? -6.240 6.829 8.814 1.00 69.31 87 SER A CA 1
ATOM 707 C C . SER A 1 87 ? -7.436 7.633 9.310 1.00 69.31 87 SER A C 1
ATOM 709 O O . SER A 1 87 ? -7.597 8.815 9.006 1.00 69.31 87 SER A O 1
ATOM 711 N N . ARG A 1 88 ? -8.259 6.997 10.147 1.00 62.62 88 ARG A N 1
ATOM 712 C CA . ARG A 1 88 ? -9.391 7.632 10.840 1.00 62.62 88 ARG A CA 1
ATOM 713 C C . ARG A 1 88 ? -9.028 8.242 12.197 1.00 62.62 88 ARG A C 1
ATOM 715 O O . ARG A 1 88 ? -9.870 8.888 12.816 1.00 62.62 88 ARG A O 1
ATOM 722 N N . PHE A 1 89 ? -7.809 8.032 12.696 1.00 60.34 89 PHE A N 1
ATOM 723 C CA . PHE A 1 89 ? -7.426 8.527 14.017 1.00 60.34 89 PHE A CA 1
ATOM 724 C C . PHE A 1 89 ? -7.066 10.015 13.964 1.00 60.34 89 PHE A C 1
ATOM 726 O O . PHE A 1 89 ? -6.102 10.416 13.323 1.00 60.34 89 PHE A O 1
ATOM 733 N N . ARG A 1 90 ? -7.897 10.815 14.647 1.00 54.78 90 ARG A N 1
ATOM 734 C CA . ARG A 1 90 ? -7.841 12.261 14.950 1.00 54.78 90 ARG A CA 1
ATOM 735 C C . ARG A 1 90 ? -7.536 13.278 13.840 1.00 54.78 90 ARG A C 1
ATOM 737 O O . ARG A 1 90 ? -7.908 14.418 14.059 1.00 54.78 90 ARG A O 1
ATOM 744 N N . ASN A 1 91 ? -6.985 12.926 12.677 1.00 57.41 91 ASN A N 1
ATOM 745 C CA . ASN A 1 91 ? -6.553 13.907 11.667 1.00 57.41 91 ASN A CA 1
ATOM 746 C C . ASN A 1 91 ? -6.751 13.474 10.199 1.00 57.41 91 ASN A C 1
ATOM 748 O O . ASN A 1 91 ? -6.109 14.053 9.327 1.00 57.41 91 ASN A O 1
ATOM 752 N N . ALA A 1 92 ? -7.598 12.473 9.905 1.00 63.69 92 ALA A N 1
ATOM 753 C CA . ALA A 1 92 ? -7.904 12.034 8.529 1.00 63.69 92 ALA A CA 1
ATOM 754 C C . ALA A 1 92 ? -6.649 11.916 7.629 1.00 63.69 92 ALA A C 1
ATOM 756 O O . ALA A 1 92 ? -6.607 12.411 6.503 1.00 63.69 92 ALA A O 1
ATOM 757 N N . THR A 1 93 ? -5.567 11.351 8.172 1.00 72.69 93 THR A N 1
ATOM 758 C CA . THR A 1 93 ? -4.248 11.395 7.532 1.00 72.69 93 THR A CA 1
ATOM 759 C C . THR A 1 93 ? -4.154 10.353 6.425 1.00 72.69 93 THR A C 1
ATOM 761 O O . THR A 1 93 ? -4.507 9.191 6.625 1.00 72.69 93 THR A O 1
ATOM 764 N N . LYS A 1 94 ? -3.656 10.768 5.255 1.00 77.56 94 LYS A N 1
ATOM 765 C CA . LYS A 1 94 ? -3.376 9.872 4.130 1.00 77.56 94 LYS A CA 1
ATOM 766 C C . LYS A 1 94 ? -1.987 9.267 4.317 1.00 77.56 94 LYS A C 1
ATOM 768 O O . LYS A 1 94 ? -1.004 9.999 4.401 1.00 77.56 94 LYS A O 1
ATOM 773 N N . HIS A 1 95 ? -1.917 7.947 4.373 1.00 83.50 95 HIS A N 1
ATOM 774 C CA . HIS A 1 95 ? -0.678 7.184 4.407 1.00 83.50 95 HIS A CA 1
ATOM 775 C C . HIS A 1 95 ? -0.420 6.568 3.034 1.00 83.50 95 HIS A C 1
ATOM 777 O O . HIS A 1 95 ? -1.344 6.124 2.350 1.00 83.50 95 HIS A O 1
ATOM 783 N N . GLN A 1 96 ? 0.849 6.547 2.643 1.00 88.25 96 GLN A N 1
ATOM 784 C CA . GLN A 1 96 ? 1.327 5.841 1.464 1.00 88.25 96 GLN A CA 1
ATOM 785 C C . GLN A 1 96 ? 2.309 4.775 1.927 1.00 88.25 96 GLN A C 1
ATOM 787 O O . GLN A 1 96 ? 3.243 5.077 2.668 1.00 88.25 96 GLN A O 1
ATOM 792 N N . VAL A 1 97 ? 2.073 3.540 1.505 1.00 89.44 97 VAL A N 1
ATOM 793 C CA . VAL A 1 97 ? 2.972 2.410 1.727 1.00 89.44 97 VAL A CA 1
ATOM 794 C C . VAL A 1 97 ? 3.503 1.983 0.370 1.00 89.44 97 VAL A C 1
ATOM 796 O O . VAL A 1 97 ? 2.734 1.881 -0.583 1.00 89.44 97 VAL A O 1
ATOM 799 N N . PHE A 1 98 ? 4.808 1.753 0.289 1.00 91.38 98 PHE A N 1
ATOM 800 C CA . PHE A 1 98 ? 5.475 1.304 -0.926 1.00 91.38 98 PHE A CA 1
ATOM 801 C C . PHE A 1 98 ? 6.032 -0.093 -0.700 1.00 91.38 98 PHE A C 1
ATOM 803 O O . PHE A 1 98 ? 6.635 -0.354 0.342 1.00 91.38 98 PHE A O 1
ATOM 810 N N . ILE A 1 99 ? 5.811 -0.982 -1.662 1.00 90.56 99 ILE A N 1
ATOM 811 C CA . ILE A 1 99 ? 6.258 -2.373 -1.606 1.00 90.56 99 ILE A CA 1
ATOM 812 C C . ILE A 1 99 ? 6.943 -2.682 -2.929 1.00 90.56 99 ILE A C 1
ATOM 814 O O . ILE A 1 99 ? 6.349 -2.484 -3.980 1.00 90.56 99 ILE A O 1
ATOM 818 N N . ALA A 1 100 ? 8.173 -3.178 -2.871 1.00 89.62 100 ALA A N 1
ATOM 819 C CA . ALA A 1 100 ? 8.807 -3.834 -4.005 1.00 89.62 100 ALA A CA 1
ATOM 820 C C . ALA A 1 100 ? 8.678 -5.343 -3.788 1.00 89.62 100 ALA A C 1
ATOM 822 O O . ALA A 1 100 ? 9.204 -5.864 -2.801 1.00 89.62 100 ALA A O 1
ATOM 823 N N . TYR A 1 101 ? 7.949 -6.026 -4.666 1.00 84.81 101 TYR A N 1
ATOM 824 C CA . TYR A 1 101 ? 7.846 -7.481 -4.678 1.00 84.81 101 TYR A CA 1
ATOM 825 C C . TYR A 1 101 ? 8.313 -8.008 -6.035 1.00 84.81 101 TYR A C 1
ATOM 827 O O . TYR A 1 101 ? 8.124 -7.367 -7.062 1.00 84.81 101 TYR A O 1
ATOM 835 N N . ILE A 1 102 ? 8.967 -9.166 -6.033 1.00 80.50 102 ILE A N 1
ATOM 836 C CA . ILE A 1 102 ? 9.397 -9.822 -7.266 1.00 80.50 102 ILE A CA 1
ATOM 837 C C . ILE A 1 102 ? 8.257 -10.748 -7.673 1.00 80.50 102 ILE A C 1
ATOM 839 O O . ILE A 1 102 ? 8.044 -11.765 -7.014 1.00 80.50 102 ILE A O 1
ATOM 843 N N . ALA A 1 103 ? 7.512 -10.373 -8.711 1.00 70.62 103 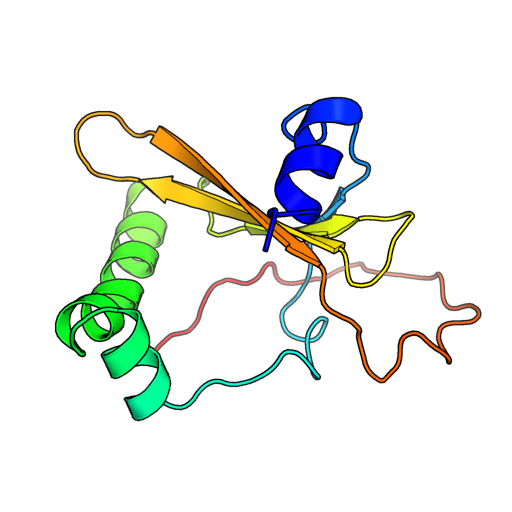ALA A N 1
ATOM 844 C CA . ALA A 1 103 ? 6.483 -11.238 -9.270 1.00 70.62 103 ALA A CA 1
ATOM 845 C C . ALA A 1 103 ? 7.145 -12.433 -9.975 1.00 70.62 103 ALA A C 1
ATOM 847 O O . ALA A 1 103 ? 8.095 -12.261 -10.741 1.00 70.62 103 ALA A O 1
ATOM 848 N N . HIS A 1 104 ? 6.640 -13.640 -9.740 1.00 64.69 104 HIS A N 1
ATOM 849 C CA . HIS A 1 104 ? 7.140 -14.868 -10.358 1.00 64.69 104 HIS A CA 1
ATOM 850 C C . HIS A 1 104 ? 6.968 -14.868 -11.886 1.00 64.69 104 HIS A C 1
ATOM 852 O O . HIS A 1 104 ? 7.769 -15.483 -12.585 1.00 64.69 104 HIS A O 1
ATOM 858 N N . ASP A 1 105 ? 5.983 -14.126 -12.403 1.00 59.44 105 ASP A N 1
ATOM 859 C CA . ASP A 1 105 ? 5.695 -14.023 -13.840 1.00 59.44 105 ASP A CA 1
ATOM 860 C C . ASP A 1 105 ? 6.326 -12.790 -14.519 1.00 59.44 105 ASP A C 1
ATOM 862 O O . ASP A 1 105 ? 6.155 -12.598 -15.725 1.00 59.44 105 ASP A O 1
ATOM 866 N N . ALA A 1 106 ? 7.067 -11.943 -13.788 1.00 52.97 106 ALA A N 1
ATOM 867 C CA . ALA A 1 106 ? 7.690 -10.738 -14.358 1.00 52.97 106 ALA A CA 1
ATOM 868 C C . ALA A 1 106 ? 8.733 -11.045 -15.448 1.00 52.97 106 ALA A C 1
ATOM 870 O O . ALA A 1 106 ? 9.013 -10.186 -16.278 1.00 52.97 106 ALA A O 1
ATOM 871 N N . GLU A 1 107 ? 9.268 -12.268 -15.492 1.00 50.69 107 GLU A N 1
ATOM 872 C CA . GLU A 1 107 ? 10.197 -12.703 -16.541 1.00 50.69 107 GLU A CA 1
ATOM 873 C C . GLU A 1 107 ? 9.505 -13.015 -17.888 1.00 50.69 107 GLU A C 1
ATOM 875 O O . GLU A 1 107 ? 10.199 -13.164 -18.888 1.00 50.69 107 GLU A O 1
ATOM 880 N N . ASN A 1 108 ? 8.163 -13.080 -17.948 1.00 46.09 108 ASN A N 1
ATOM 881 C CA . ASN A 1 108 ? 7.403 -13.476 -19.151 1.00 46.09 108 ASN A CA 1
ATOM 882 C C . ASN A 1 108 ? 6.436 -12.407 -19.697 1.00 46.09 108 ASN A C 1
ATOM 884 O O . ASN A 1 108 ? 5.713 -12.679 -20.657 1.00 46.09 108 ASN A O 1
ATOM 888 N N . ARG A 1 109 ? 6.379 -11.201 -19.116 1.00 51.12 109 ARG A N 1
ATOM 889 C CA . ARG A 1 109 ? 5.508 -10.115 -19.609 1.00 51.12 109 ARG A CA 1
ATOM 890 C C . ARG A 1 109 ? 6.168 -9.359 -20.773 1.00 51.12 109 ARG A C 1
ATOM 892 O O . ARG A 1 109 ? 6.464 -8.176 -20.655 1.00 51.12 109 ARG A O 1
ATOM 899 N N . GLU A 1 110 ? 6.395 -10.043 -21.892 1.00 45.44 110 GLU A N 1
ATOM 900 C CA . GLU A 1 110 ? 6.522 -9.385 -23.198 1.00 45.44 110 GLU A CA 1
ATOM 901 C C . GLU A 1 110 ? 5.115 -9.261 -23.815 1.00 45.44 110 GLU A C 1
ATOM 903 O O . GLU A 1 110 ? 4.414 -10.253 -24.000 1.00 45.44 110 GLU A O 1
ATOM 908 N N . ASP A 1 111 ? 4.713 -8.019 -24.089 1.00 51.00 111 ASP A N 1
ATOM 909 C CA . ASP A 1 111 ? 3.625 -7.589 -24.976 1.00 51.00 111 ASP A CA 1
ATOM 910 C C . ASP A 1 111 ? 2.201 -8.144 -24.744 1.00 51.00 111 ASP A C 1
ATOM 912 O O . ASP A 1 111 ? 1.744 -9.090 -25.394 1.00 51.00 111 ASP A O 1
ATOM 916 N N . HIS A 1 112 ? 1.403 -7.423 -23.946 1.00 42.47 112 HIS A N 1
ATOM 917 C CA . HIS A 1 112 ? -0.028 -7.299 -24.251 1.00 42.47 112 HIS A CA 1
ATOM 918 C C . HIS A 1 112 ? -0.606 -5.971 -23.755 1.00 42.47 112 HIS A C 1
ATOM 920 O O . HIS A 1 112 ? -1.048 -5.840 -22.615 1.00 42.47 112 HIS A O 1
ATOM 926 N N . ASP A 1 113 ? -0.593 -4.983 -24.644 1.00 52.44 113 ASP A N 1
ATOM 927 C CA . ASP A 1 113 ? -1.525 -3.862 -24.602 1.00 52.44 113 ASP A CA 1
ATOM 928 C C . ASP A 1 113 ? -2.766 -4.284 -25.403 1.00 52.44 113 ASP A C 1
ATOM 930 O O . ASP A 1 113 ? -2.613 -4.798 -26.509 1.00 52.44 113 ASP A O 1
ATOM 934 N N . GLU A 1 114 ? -3.958 -4.142 -24.817 1.00 48.09 114 GLU A N 1
ATOM 935 C CA . GLU A 1 114 ? -5.201 -3.697 -25.470 1.00 48.09 114 GLU A CA 1
ATOM 936 C C . GLU A 1 114 ? -6.443 -4.009 -24.604 1.00 48.09 114 GLU A C 1
ATOM 938 O O . GLU A 1 114 ? -6.719 -5.146 -24.228 1.00 48.09 114 GLU A O 1
ATOM 943 N N . ASN A 1 115 ? -7.251 -2.962 -24.393 1.00 46.12 115 ASN A N 1
ATOM 944 C CA . ASN A 1 115 ? -8.625 -2.950 -23.867 1.00 46.12 115 ASN A CA 1
ATOM 945 C C . ASN A 1 115 ? -8.850 -3.306 -22.386 1.00 46.12 115 ASN A C 1
ATOM 947 O O . ASN A 1 115 ? -9.142 -4.444 -22.028 1.00 46.12 115 ASN A O 1
ATOM 951 N N . VAL A 1 116 ? -8.930 -2.272 -21.537 1.00 49.72 116 VAL A N 1
ATOM 952 C CA . VAL A 1 116 ? -9.596 -2.367 -20.225 1.00 49.72 116 VAL A CA 1
ATOM 953 C C . VAL A 1 116 ? -10.766 -1.384 -20.159 1.00 49.72 116 VAL A C 1
ATOM 955 O O . VAL A 1 116 ? -10.752 -0.386 -19.444 1.00 49.72 116 VAL A O 1
ATOM 958 N N . GLU A 1 117 ? -11.813 -1.685 -20.925 1.00 45.84 117 GLU A N 1
ATOM 959 C CA . GLU A 1 117 ? -13.163 -1.200 -20.645 1.00 45.84 117 GLU A CA 1
ATOM 960 C C . GLU A 1 117 ? -13.808 -2.214 -19.678 1.00 45.84 117 GLU A C 1
ATOM 962 O O . GLU A 1 117 ? -14.071 -3.355 -20.054 1.00 45.84 117 GLU A O 1
ATOM 967 N N . ASN A 1 118 ? -14.043 -1.794 -18.425 1.00 43.75 118 ASN A N 1
ATOM 968 C CA . ASN A 1 118 ? -14.651 -2.540 -17.299 1.00 43.75 118 ASN A CA 1
ATOM 969 C C . ASN A 1 118 ? -13.719 -3.239 -16.285 1.00 43.75 118 ASN A C 1
ATOM 971 O O . ASN A 1 118 ? -14.032 -4.338 -15.820 1.00 43.75 118 ASN A O 1
ATOM 975 N N . SER A 1 119 ? -12.651 -2.590 -15.810 1.00 39.00 119 SER A N 1
ATOM 976 C CA . SER A 1 119 ? -12.073 -2.979 -14.515 1.00 39.00 119 SER A CA 1
ATOM 977 C C . SER A 1 119 ? -12.970 -2.472 -13.380 1.00 39.00 119 SER A C 1
ATOM 979 O O . SER A 1 119 ? -13.038 -1.281 -13.072 1.00 39.00 119 SER A O 1
ATOM 981 N N . ARG A 1 120 ? -13.708 -3.391 -12.747 1.00 39.72 120 ARG A N 1
ATOM 982 C CA . ARG A 1 120 ? -14.263 -3.134 -11.416 1.00 39.72 120 ARG A CA 1
ATOM 983 C C . ARG A 1 120 ? -13.077 -2.847 -10.502 1.00 39.72 120 ARG A C 1
ATOM 985 O O . ARG A 1 120 ? -12.206 -3.693 -10.341 1.00 39.72 120 ARG A O 1
ATOM 992 N N . ILE A 1 121 ? -13.026 -1.626 -9.982 1.00 44.25 121 ILE A N 1
ATOM 993 C CA . ILE A 1 121 ? -12.068 -1.237 -8.951 1.00 44.25 121 ILE A CA 1
ATOM 994 C C . ILE A 1 121 ? -12.268 -2.188 -7.768 1.00 44.25 121 ILE A C 1
ATOM 996 O O . ILE A 1 121 ? -13.415 -2.522 -7.469 1.00 44.25 121 ILE A O 1
ATOM 1000 N N . LEU A 1 122 ? -11.171 -2.601 -7.129 1.00 40.12 122 LEU A N 1
ATOM 1001 C CA . LEU A 1 122 ? -11.133 -3.408 -5.909 1.00 40.12 122 LEU A CA 1
ATOM 1002 C C . LEU A 1 122 ? -12.077 -2.831 -4.837 1.00 40.12 122 LEU A C 1
ATOM 1004 O O . LEU A 1 122 ? -11.689 -2.032 -3.986 1.00 40.12 122 LEU A O 1
ATOM 1008 N N . VAL A 1 123 ? -13.343 -3.244 -4.865 1.00 37.09 123 VAL A N 1
ATOM 1009 C CA . VAL A 1 123 ? -14.288 -3.047 -3.770 1.00 37.09 123 VAL A CA 1
ATOM 1010 C C . VAL A 1 123 ? -14.155 -4.299 -2.932 1.00 37.09 123 VAL A C 1
ATOM 1012 O O . VAL A 1 123 ? -14.734 -5.329 -3.269 1.00 37.09 123 VAL A O 1
ATOM 1015 N N . GLY A 1 124 ? -13.336 -4.220 -1.882 1.00 39.25 124 GLY A N 1
ATOM 1016 C CA . GLY A 1 124 ? -13.084 -5.330 -0.970 1.00 39.25 124 GLY A CA 1
ATOM 1017 C C . GLY A 1 124 ? -14.390 -5.969 -0.503 1.00 39.25 124 GLY A C 1
ATOM 1018 O O . GLY A 1 124 ? -15.071 -5.441 0.376 1.00 39.25 124 GLY A O 1
ATOM 1019 N N . GLN A 1 125 ? -14.748 -7.101 -1.108 1.00 31.33 125 GLN A N 1
ATOM 1020 C CA . GLN A 1 125 ? -15.804 -7.965 -0.611 1.00 31.33 125 GLN A CA 1
ATOM 1021 C C . GLN A 1 125 ? -15.185 -8.841 0.469 1.00 31.33 125 GLN A C 1
ATOM 1023 O O . GLN A 1 125 ? -14.489 -9.809 0.179 1.00 31.33 125 GLN A O 1
ATOM 1028 N N . TYR A 1 126 ? -15.422 -8.469 1.722 1.00 39.31 126 TYR A N 1
ATOM 1029 C CA . TYR A 1 126 ? -15.077 -9.287 2.877 1.00 39.31 126 TYR A CA 1
ATOM 1030 C C . TYR A 1 126 ? -16.385 -9.759 3.524 1.00 39.31 126 TYR A C 1
ATOM 1032 O O . TYR A 1 126 ? -17.188 -8.917 3.936 1.00 39.31 126 TYR A O 1
ATOM 1040 N N . TYR A 1 127 ? -16.601 -11.081 3.539 1.00 32.03 127 TYR A N 1
ATOM 1041 C CA . TYR A 1 127 ? -17.656 -11.762 4.304 1.00 32.03 127 TYR A CA 1
ATOM 1042 C C . TYR A 1 127 ? -17.322 -11.797 5.797 1.00 32.03 127 TYR A C 1
ATOM 1044 O O . TYR A 1 127 ? -16.119 -11.919 6.123 1.00 32.03 127 TYR A O 1
#

Foldseek 3Di:
DDPPQVVVCVVQVVVDPRFDWDWDFPCLPVPPD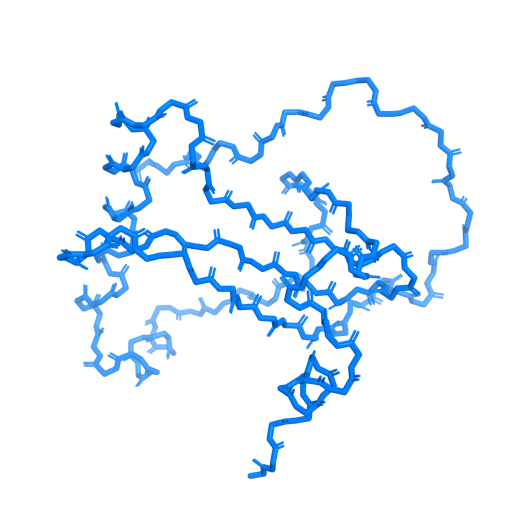DDDQVVVQVVVVGCPVVVCVVVQQVVCCPPPVPQHFTWIAGPVDPQWIWTWGFDPPPPRDIDIDIGRDDGPCPVPPDDDDDDDPDRPHCPPDDD

Organism: NCBI:txid428564